Protein AF-A0AAW4VLE1-F1 (afdb_monomer_lite)

Foldseek 3Di:
DFDKWWKDWAPFLAKKFQAFLVRDGPDIDTGTQIDTPNHGWEFQDPVWADDTDIFGKDWVVVPDPPLLQLLLALLLVLLVVVCVPVVVADPSRSRQLSRLLSCLSSCVVVVVRRNPMHTPCVRPNPVVSVCSNVRSVVRSVVCVPQWDKIKMWTDDPITIIMDIHTHGPPPDDPPPDDDDDD

Radius of gyration: 16.95 Å; chains: 1; bounding box: 55×32×44 Å

Sequence (182 aa):
SGNQYWTESAERVGYIEQIMNDGSIKSTFHEGHMKVEGETAYCVDINTNFKNGYKTRSDAGTRMSSDQIADVALSLEYVKQYTATHTGLNNNQKYLLEQCVVWQRLSEQLGWQCDNVRASYNEISQAVQNEVYAGAKAFVKANKGRYECGGYIYTGEGQDIGQFWAKLNVGNAKVKKTSSNP

Structure (mmCIF, N/CA/C/O backbone):
data_AF-A0AAW4VLE1-F1
#
_entry.id   AF-A0AAW4VLE1-F1
#
loop_
_atom_site.group_PDB
_atom_site.id
_atom_site.type_symbol
_atom_site.label_atom_id
_atom_site.label_alt_id
_atom_site.label_comp_id
_atom_site.label_asym_id
_atom_site.label_entity_id
_atom_site.label_seq_id
_atom_site.pdbx_PDB_ins_code
_atom_site.Cartn_x
_atom_site.Cartn_y
_atom_site.Cartn_z
_atom_site.occupancy
_atom_site.B_iso_or_equiv
_atom_site.auth_seq_id
_atom_site.auth_comp_id
_atom_site.auth_asym_id
_atom_site.auth_atom_id
_atom_site.pdbx_PDB_model_num
ATOM 1 N N . SER A 1 1 ? 8.673 2.933 -26.431 1.00 52.97 1 SER A N 1
ATOM 2 C CA . SER A 1 1 ? 9.238 3.703 -25.305 1.00 52.97 1 SER A CA 1
ATOM 3 C C . SER A 1 1 ? 8.087 4.089 -24.397 1.00 52.97 1 SER A C 1
ATOM 5 O O . SER A 1 1 ? 7.150 4.713 -24.872 1.00 52.97 1 SER A O 1
ATOM 7 N N . GLY A 1 2 ? 8.076 3.626 -23.146 1.00 68.62 2 GLY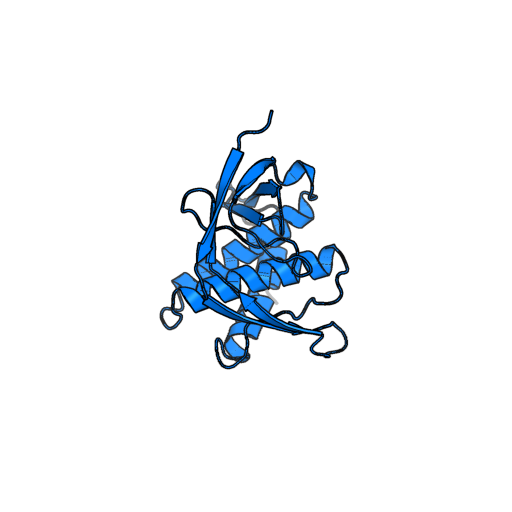 A N 1
ATOM 8 C CA . GLY A 1 2 ? 7.069 4.074 -22.180 1.00 68.62 2 GLY A CA 1
ATOM 9 C C . GLY A 1 2 ? 7.378 5.501 -21.728 1.00 68.62 2 GLY A C 1
ATOM 10 O O . GLY A 1 2 ? 8.545 5.893 -21.702 1.00 68.62 2 GLY A O 1
ATOM 11 N N . ASN A 1 3 ? 6.348 6.276 -21.397 1.00 88.06 3 ASN A N 1
ATOM 12 C CA . ASN A 1 3 ? 6.536 7.598 -20.806 1.00 88.06 3 ASN A CA 1
ATOM 13 C C . ASN A 1 3 ? 7.274 7.445 -19.464 1.00 88.06 3 ASN A C 1
ATOM 15 O O . ASN A 1 3 ? 6.917 6.580 -18.654 1.00 88.06 3 ASN A O 1
ATOM 19 N N . GLN A 1 4 ? 8.308 8.261 -19.256 1.00 94.50 4 GLN A N 1
ATOM 20 C CA . GLN A 1 4 ? 9.039 8.321 -17.993 1.00 94.50 4 GLN A CA 1
ATOM 21 C C . GLN A 1 4 ? 8.440 9.392 -17.085 1.00 94.50 4 GLN A C 1
ATOM 23 O O . GLN A 1 4 ? 8.033 10.446 -17.565 1.00 94.50 4 GLN A O 1
ATOM 28 N N . TYR A 1 5 ? 8.410 9.104 -15.787 1.00 97.25 5 TYR A N 1
ATOM 29 C CA . TYR A 1 5 ? 7.845 9.971 -14.755 1.00 97.25 5 TYR A CA 1
ATOM 30 C C . TYR A 1 5 ? 8.822 10.087 -13.596 1.00 97.25 5 TYR A C 1
ATOM 32 O O . TYR A 1 5 ? 9.454 9.090 -13.230 1.00 97.25 5 TYR A O 1
ATOM 40 N N . TRP A 1 6 ? 8.959 11.287 -13.040 1.00 97.19 6 TRP A N 1
ATOM 41 C CA . TRP A 1 6 ? 9.776 11.503 -11.856 1.00 97.19 6 TRP A CA 1
ATOM 42 C C . TRP A 1 6 ? 9.069 10.936 -10.629 1.00 97.19 6 TRP A C 1
ATOM 44 O O . TRP A 1 6 ? 7.873 11.156 -10.413 1.00 97.19 6 TRP A O 1
ATOM 54 N N . THR A 1 7 ? 9.826 10.192 -9.826 1.00 97.88 7 THR A N 1
ATOM 55 C CA . THR A 1 7 ? 9.342 9.584 -8.590 1.00 97.88 7 THR A CA 1
ATOM 56 C C . THR A 1 7 ? 10.238 9.973 -7.432 1.00 97.88 7 THR A C 1
ATOM 58 O O . THR A 1 7 ? 11.466 10.004 -7.562 1.00 97.88 7 THR A O 1
ATOM 61 N N . GLU A 1 8 ? 9.623 10.278 -6.298 1.00 96.94 8 GLU A N 1
ATOM 62 C CA . GLU A 1 8 ? 10.325 10.755 -5.113 1.00 96.94 8 GLU A CA 1
ATOM 63 C C . GLU A 1 8 ? 9.626 10.327 -3.829 1.00 96.94 8 GLU A C 1
ATOM 65 O O . GLU A 1 8 ? 8.454 9.955 -3.832 1.00 96.94 8 GLU A O 1
ATOM 70 N N . SER A 1 9 ? 10.362 10.408 -2.728 1.00 95.06 9 SER A N 1
ATOM 71 C CA . SER A 1 9 ? 9.858 10.166 -1.385 1.00 95.06 9 SER A CA 1
ATOM 72 C C . SER A 1 9 ? 10.170 11.354 -0.485 1.00 95.06 9 SER A C 1
ATOM 74 O O . SER A 1 9 ? 11.296 11.855 -0.496 1.00 95.06 9 SER A O 1
ATOM 76 N N . ALA A 1 10 ? 9.215 11.761 0.356 1.00 84.50 10 ALA A N 1
ATOM 77 C CA . ALA A 1 10 ? 9.533 12.596 1.518 1.00 84.50 10 ALA A CA 1
ATOM 78 C C . ALA A 1 10 ? 10.472 11.841 2.480 1.00 84.50 10 ALA A C 1
ATOM 80 O O . ALA A 1 10 ? 10.417 10.612 2.543 1.00 84.50 10 ALA A O 1
ATOM 81 N N . GLU A 1 11 ? 11.304 12.560 3.245 1.00 78.12 11 GLU A N 1
ATOM 82 C CA . GLU A 1 11 ? 12.366 11.939 4.056 1.00 78.12 11 GLU A CA 1
ATOM 83 C C . GLU A 1 11 ? 11.843 10.944 5.103 1.00 78.12 11 GLU A C 1
ATOM 85 O O . GLU A 1 11 ? 12.481 9.915 5.320 1.00 78.12 11 GLU A O 1
ATOM 90 N N . ARG A 1 12 ? 10.693 11.212 5.748 1.00 90.75 12 ARG A N 1
ATOM 91 C CA . ARG A 1 12 ? 10.097 10.293 6.732 1.00 90.75 12 ARG A CA 1
ATOM 92 C C . ARG A 1 12 ? 8.648 10.637 7.081 1.00 90.75 12 ARG A C 1
ATOM 94 O O . ARG A 1 12 ? 8.375 11.741 7.547 1.00 90.75 12 ARG A O 1
ATOM 101 N N . VAL A 1 13 ? 7.746 9.662 6.959 1.00 94.75 13 VAL A N 1
ATOM 102 C CA . VAL A 1 13 ? 6.359 9.757 7.461 1.00 94.75 13 VAL A CA 1
ATOM 103 C C . VAL A 1 13 ? 6.116 8.941 8.729 1.00 94.75 13 VAL A C 1
ATOM 105 O O . VAL A 1 13 ? 5.281 9.341 9.532 1.00 94.75 13 VAL A O 1
ATOM 108 N N . GLY A 1 14 ? 6.867 7.861 8.961 1.00 96.75 14 GLY A N 1
ATOM 109 C CA . GLY A 1 14 ? 6.809 7.102 10.215 1.00 96.75 14 GLY A CA 1
ATOM 110 C C . GLY A 1 14 ? 7.547 5.768 10.154 1.00 96.75 14 GLY A C 1
ATOM 111 O O . GLY A 1 14 ? 8.268 5.487 9.192 1.00 96.75 14 GLY A O 1
ATOM 112 N N . TYR A 1 15 ? 7.398 4.965 11.206 1.00 97.44 15 TYR A N 1
ATOM 113 C CA . TYR A 1 15 ? 7.954 3.612 11.288 1.00 97.44 15 TYR A CA 1
ATOM 114 C C . TYR A 1 15 ? 6.969 2.529 10.850 1.00 97.44 15 TYR A C 1
ATOM 116 O O . TYR A 1 15 ? 5.808 2.525 11.262 1.00 97.44 15 TYR A O 1
ATOM 124 N N . ILE A 1 16 ? 7.487 1.555 10.108 1.00 98.00 16 ILE A N 1
ATOM 125 C CA . ILE A 1 16 ? 6.808 0.326 9.705 1.00 98.00 16 ILE A CA 1
ATOM 126 C C . ILE A 1 16 ? 7.456 -0.862 10.409 1.00 98.00 16 ILE A C 1
ATOM 128 O O . ILE A 1 16 ? 8.678 -0.937 10.537 1.00 98.00 16 ILE A O 1
ATOM 132 N N . GLU A 1 17 ? 6.631 -1.811 10.833 1.00 98.12 17 GLU A N 1
ATOM 133 C CA . GLU A 1 17 ? 7.046 -3.117 11.328 1.00 98.12 17 GLU A CA 1
ATOM 134 C C . GLU A 1 17 ? 6.588 -4.182 10.324 1.00 98.12 17 GLU A C 1
ATOM 136 O O . GLU A 1 17 ? 5.388 -4.385 10.109 1.00 98.12 17 GLU A O 1
ATOM 141 N N . GLN A 1 18 ? 7.546 -4.869 9.698 1.00 97.38 18 GLN A N 1
ATOM 142 C CA . GLN A 1 18 ? 7.274 -6.011 8.829 1.00 97.38 18 GLN A CA 1
ATOM 143 C C . GLN A 1 18 ? 7.044 -7.246 9.700 1.00 97.38 18 GLN A C 1
ATOM 145 O O . GLN A 1 18 ? 7.986 -7.948 10.077 1.00 97.38 18 GLN A O 1
ATOM 150 N N . ILE A 1 19 ? 5.779 -7.481 10.040 1.00 96.62 19 ILE A N 1
ATOM 151 C CA . ILE A 1 19 ? 5.354 -8.625 10.844 1.00 96.62 19 ILE A CA 1
ATOM 152 C C . ILE A 1 19 ? 5.095 -9.815 9.927 1.00 96.62 19 ILE A C 1
ATOM 154 O O . ILE A 1 19 ? 4.268 -9.731 9.018 1.00 96.62 19 ILE A O 1
ATOM 158 N N . MET A 1 20 ? 5.786 -10.918 10.187 1.00 96.19 20 MET A N 1
ATOM 159 C CA . MET A 1 20 ? 5.578 -12.180 9.494 1.00 96.19 20 MET A CA 1
ATOM 160 C C . MET A 1 20 ? 4.303 -12.872 9.991 1.00 96.19 20 MET A C 1
ATOM 162 O O . MET A 1 20 ? 3.809 -12.609 11.088 1.00 96.19 20 MET A O 1
ATOM 166 N N . ASN A 1 21 ? 3.762 -13.792 9.198 1.00 95.62 21 ASN A N 1
ATOM 167 C CA . ASN A 1 21 ? 2.530 -14.514 9.520 1.00 95.62 21 ASN A CA 1
ATOM 168 C C . ASN A 1 21 ? 2.652 -15.410 10.765 1.00 95.62 21 ASN A C 1
ATOM 170 O O . ASN A 1 21 ? 1.641 -15.711 11.394 1.00 95.62 21 ASN A O 1
ATOM 174 N N . ASP A 1 22 ? 3.871 -15.792 11.154 1.00 95.31 22 ASP A N 1
ATOM 175 C CA . ASP A 1 22 ? 4.156 -16.495 12.413 1.00 95.31 22 ASP A CA 1
ATOM 176 C C . ASP A 1 22 ? 4.202 -15.566 13.647 1.00 95.31 22 ASP A C 1
ATOM 178 O O . ASP A 1 22 ? 4.405 -16.029 14.769 1.00 95.31 22 ASP A O 1
ATOM 182 N N . GLY A 1 23 ? 4.000 -14.259 13.454 1.00 93.38 23 GLY A N 1
ATOM 183 C CA . GLY A 1 23 ? 4.015 -13.235 14.497 1.00 93.38 23 GLY A CA 1
ATOM 184 C C . GLY A 1 23 ? 5.393 -12.638 14.788 1.00 93.38 23 GLY A C 1
ATOM 185 O O . GLY A 1 23 ? 5.484 -11.707 15.592 1.00 93.38 23 GLY A O 1
ATOM 186 N N . SER A 1 24 ? 6.460 -13.122 14.148 1.00 95.50 24 SER A N 1
ATOM 187 C CA . SER A 1 24 ? 7.800 -12.555 14.302 1.00 95.50 24 SER A CA 1
ATOM 188 C C . SER A 1 24 ? 7.937 -11.205 13.590 1.00 95.50 24 SER A C 1
ATOM 190 O O . SER A 1 24 ? 7.317 -10.944 12.558 1.00 95.50 24 SER A O 1
ATOM 192 N N . ILE A 1 25 ? 8.772 -10.320 14.138 1.00 95.00 25 ILE A N 1
ATOM 193 C CA . ILE A 1 25 ? 9.152 -9.072 13.470 1.00 95.00 25 ILE A CA 1
ATOM 194 C C . ILE A 1 25 ? 10.373 -9.371 12.603 1.00 95.00 25 ILE A C 1
ATOM 196 O O . ILE A 1 25 ? 11.457 -9.608 13.133 1.00 95.00 25 ILE A O 1
ATOM 200 N N . LYS A 1 26 ? 10.216 -9.346 11.276 1.00 95.75 26 LYS A N 1
ATOM 201 C CA . LYS A 1 26 ? 11.341 -9.516 10.342 1.00 95.75 26 LYS A CA 1
ATOM 202 C C . LYS A 1 26 ? 12.221 -8.274 10.300 1.00 95.75 26 LYS A C 1
ATOM 204 O O . LYS A 1 26 ? 13.443 -8.383 10.251 1.00 95.75 26 LYS A O 1
ATOM 209 N N . SER A 1 27 ? 11.604 -7.095 10.286 1.00 96.00 27 SER A N 1
ATOM 210 C CA . SER A 1 27 ? 12.315 -5.820 10.252 1.00 96.00 27 SER A CA 1
ATOM 211 C C . SER A 1 27 ? 11.455 -4.667 10.769 1.00 96.00 27 SER A C 1
ATOM 213 O O . SER A 1 27 ? 10.223 -4.734 10.779 1.00 96.00 27 SER A O 1
ATOM 215 N N . THR A 1 28 ? 12.129 -3.592 11.174 1.00 96.38 28 THR A N 1
ATOM 216 C CA . THR A 1 28 ? 11.526 -2.284 11.430 1.00 96.38 28 THR A CA 1
ATOM 217 C C . THR A 1 28 ? 12.274 -1.259 10.596 1.00 96.38 28 THR A C 1
ATOM 219 O O . THR A 1 28 ? 13.503 -1.203 10.650 1.00 96.38 28 THR A O 1
ATOM 222 N N . PHE A 1 29 ? 11.553 -0.463 9.816 1.00 95.38 29 PHE A N 1
ATOM 223 C CA . PHE A 1 29 ? 12.154 0.503 8.903 1.00 95.38 29 PHE A CA 1
ATOM 224 C C . PHE A 1 29 ? 11.328 1.783 8.812 1.00 95.38 29 PHE A C 1
ATOM 226 O O . PHE A 1 29 ? 10.213 1.876 9.326 1.00 95.38 29 PHE A O 1
ATOM 233 N N . HIS A 1 30 ? 11.919 2.796 8.189 1.00 93.88 30 HIS A N 1
ATOM 234 C CA . HIS A 1 30 ? 11.264 4.064 7.919 1.00 93.88 30 HIS A CA 1
ATOM 235 C C . HIS A 1 30 ? 10.577 4.034 6.570 1.00 93.88 30 HIS A C 1
ATOM 237 O O . HIS A 1 30 ? 11.205 3.675 5.577 1.00 93.88 30 HIS A O 1
ATOM 243 N N . GLU A 1 31 ? 9.334 4.494 6.542 1.00 95.44 31 GLU A N 1
ATOM 244 C CA . GLU A 1 31 ? 8.644 4.786 5.296 1.00 95.44 31 GLU A CA 1
ATOM 245 C C . GLU A 1 31 ? 8.660 6.295 5.042 1.00 95.44 31 GLU A C 1
ATOM 247 O O . GLU A 1 31 ? 8.564 7.106 5.975 1.00 95.44 31 GLU A O 1
ATOM 252 N N . GLY A 1 32 ? 8.787 6.669 3.773 1.00 96.44 32 GLY A N 1
ATOM 253 C CA . GLY A 1 32 ? 8.591 8.032 3.294 1.00 96.44 32 GLY A CA 1
ATOM 254 C C . GLY A 1 32 ? 7.308 8.158 2.466 1.00 96.44 32 GLY A C 1
ATOM 255 O O . GLY A 1 32 ? 6.665 7.164 2.145 1.00 96.44 32 GLY A O 1
ATOM 256 N N . HIS A 1 33 ? 6.886 9.384 2.149 1.00 97.50 33 HIS A N 1
ATOM 257 C CA . HIS A 1 33 ? 5.677 9.597 1.339 1.00 97.50 33 HIS A CA 1
ATOM 258 C C . HIS A 1 33 ? 6.027 9.502 -0.141 1.00 97.50 33 HIS A C 1
ATOM 260 O O . HIS A 1 33 ? 6.577 10.461 -0.687 1.00 97.50 33 HIS A O 1
ATOM 266 N N . MET A 1 34 ? 5.692 8.381 -0.781 1.00 98.00 34 MET A N 1
ATOM 267 C CA . MET A 1 34 ? 5.963 8.171 -2.202 1.00 98.00 34 MET A CA 1
ATOM 268 C C . MET A 1 34 ? 5.072 9.048 -3.077 1.00 98.00 34 MET A C 1
ATOM 270 O O . MET A 1 34 ? 3.856 9.146 -2.877 1.00 98.00 34 MET A O 1
ATOM 274 N N . LYS A 1 35 ? 5.683 9.662 -4.088 1.00 97.69 35 LYS A N 1
ATOM 275 C CA . LYS A 1 35 ? 5.002 10.498 -5.069 1.00 97.69 35 LYS A CA 1
ATOM 276 C C . LYS A 1 35 ? 5.450 10.196 -6.486 1.00 97.69 35 LYS A C 1
ATOM 278 O O . LYS A 1 35 ? 6.610 9.875 -6.740 1.00 97.69 35 LYS A O 1
ATOM 283 N N . VAL A 1 36 ? 4.514 10.371 -7.408 1.00 97.81 36 VAL A N 1
ATOM 284 C CA . VAL A 1 36 ? 4.750 10.426 -8.850 1.00 97.81 36 VAL A CA 1
ATOM 285 C C . VAL A 1 36 ? 4.162 11.735 -9.347 1.00 97.81 36 VAL A C 1
ATOM 287 O O . VAL A 1 36 ? 2.964 11.952 -9.185 1.00 97.81 36 VAL A O 1
ATOM 290 N N . GLU A 1 37 ? 4.983 12.603 -9.941 1.00 94.06 37 GLU A N 1
ATOM 291 C CA . GLU A 1 37 ? 4.534 13.924 -10.427 1.00 94.06 37 GLU A CA 1
ATOM 292 C C . GLU A 1 37 ? 3.734 14.723 -9.371 1.00 94.06 37 GLU A C 1
ATOM 294 O O . GLU A 1 37 ? 2.737 15.373 -9.673 1.00 94.06 37 GLU A O 1
ATOM 299 N N . GLY A 1 38 ? 4.141 14.635 -8.099 1.00 93.75 38 GLY A N 1
ATOM 300 C CA . GLY A 1 38 ? 3.487 15.316 -6.974 1.00 93.75 38 GLY A CA 1
ATOM 301 C C . GLY A 1 38 ? 2.264 14.601 -6.382 1.00 93.75 38 GLY A C 1
ATOM 302 O O . GLY A 1 38 ? 1.875 14.920 -5.257 1.00 93.75 38 GLY A O 1
ATOM 303 N N . GLU A 1 39 ? 1.710 13.603 -7.069 1.00 96.69 39 GLU A N 1
ATOM 304 C CA . GLU A 1 39 ? 0.562 12.816 -6.613 1.00 96.69 39 GLU A CA 1
ATOM 305 C C . GLU A 1 39 ? 0.997 11.612 -5.777 1.00 96.69 39 GLU A C 1
ATOM 307 O O . GLU A 1 39 ? 2.033 11.003 -6.040 1.00 96.69 39 GLU A O 1
ATOM 312 N N . THR A 1 40 ? 0.185 11.232 -4.785 1.00 97.94 40 THR A N 1
ATOM 313 C CA . THR A 1 40 ? 0.492 10.083 -3.913 1.00 97.94 40 THR A CA 1
ATOM 314 C C . THR A 1 40 ? 0.614 8.801 -4.733 1.00 97.94 40 THR A C 1
ATOM 316 O O . THR A 1 40 ? -0.202 8.526 -5.614 1.00 97.94 40 THR A O 1
ATOM 319 N N . ALA A 1 41 ? 1.629 8.008 -4.416 1.00 98.50 41 ALA A N 1
ATOM 320 C CA . ALA A 1 41 ? 1.822 6.652 -4.898 1.00 98.50 41 ALA A CA 1
ATOM 321 C C . ALA A 1 41 ? 2.156 5.743 -3.711 1.00 98.50 41 ALA A C 1
ATOM 323 O O . ALA A 1 41 ? 2.362 6.224 -2.600 1.00 98.50 41 ALA A O 1
ATOM 324 N N . TYR A 1 42 ? 2.200 4.437 -3.950 1.00 98.62 42 TYR A N 1
ATOM 325 C CA . TYR A 1 42 ? 2.450 3.446 -2.911 1.00 98.62 42 TYR A CA 1
ATOM 326 C C . TYR A 1 42 ? 3.515 2.459 -3.356 1.00 98.62 42 TYR A C 1
ATOM 328 O O . TYR A 1 42 ? 3.493 1.980 -4.486 1.00 98.62 42 TYR A O 1
ATOM 336 N N . CYS A 1 43 ? 4.416 2.121 -2.452 1.00 97.69 43 CYS A N 1
ATOM 337 C CA . CYS A 1 43 ? 5.336 1.002 -2.553 1.00 97.69 43 CYS A CA 1
ATOM 338 C C . CYS A 1 43 ? 4.570 -0.306 -2.827 1.00 97.69 43 CYS A C 1
ATOM 340 O O . CYS A 1 43 ? 3.634 -0.637 -2.095 1.00 97.69 43 CYS A O 1
ATOM 342 N N . VAL A 1 44 ? 4.951 -1.046 -3.879 1.00 97.12 44 VAL A N 1
ATOM 343 C CA . VAL A 1 44 ? 4.298 -2.316 -4.271 1.00 97.12 44 VAL A CA 1
ATOM 344 C C . VAL A 1 44 ? 5.184 -3.550 -4.078 1.00 97.12 44 VAL A C 1
ATOM 346 O O . VAL A 1 44 ? 4.826 -4.623 -4.551 1.00 97.12 44 VAL A O 1
ATOM 349 N N . ASP A 1 45 ? 6.321 -3.425 -3.387 1.00 93.69 45 ASP A N 1
ATOM 350 C CA . ASP A 1 45 ? 7.156 -4.551 -2.952 1.00 93.69 45 ASP A CA 1
ATOM 351 C C . ASP A 1 45 ? 7.951 -4.204 -1.686 1.00 93.69 45 ASP A C 1
ATOM 353 O O . ASP A 1 45 ? 9.057 -3.663 -1.737 1.00 93.69 45 ASP A O 1
ATOM 357 N N . ILE A 1 46 ? 7.413 -4.601 -0.535 1.00 93.75 46 ILE A N 1
ATOM 358 C CA . ILE A 1 46 ? 8.011 -4.350 0.782 1.00 93.75 46 ILE A CA 1
ATOM 359 C C . ILE A 1 46 ? 9.451 -4.878 0.937 1.00 93.75 46 ILE A C 1
ATOM 361 O O . ILE A 1 46 ? 10.160 -4.468 1.852 1.00 93.75 46 ILE A O 1
ATOM 365 N N . ASN A 1 47 ? 9.901 -5.803 0.083 1.00 89.94 47 ASN A N 1
ATOM 366 C CA . ASN A 1 47 ? 11.234 -6.399 0.187 1.00 89.94 47 ASN A CA 1
ATOM 367 C C . ASN A 1 47 ? 12.318 -5.608 -0.560 1.00 89.94 47 ASN A C 1
ATOM 369 O O . ASN A 1 47 ? 13.488 -5.992 -0.505 1.00 89.94 47 ASN A O 1
ATOM 373 N N . THR A 1 48 ? 11.953 -4.517 -1.235 1.00 93.12 48 THR A N 1
ATOM 374 C CA . THR A 1 48 ? 12.873 -3.716 -2.043 1.00 93.12 48 THR A CA 1
ATOM 375 C C . THR A 1 48 ? 12.954 -2.282 -1.517 1.00 93.12 48 THR A C 1
ATOM 377 O O . THR A 1 48 ? 11.952 -1.660 -1.184 1.00 93.12 48 THR A O 1
ATOM 380 N N . ASN A 1 49 ? 14.156 -1.702 -1.478 1.00 93.06 49 ASN A N 1
ATOM 381 C CA . ASN A 1 49 ? 14.332 -0.305 -1.071 1.00 93.06 49 ASN A CA 1
ATOM 382 C C . ASN A 1 49 ? 13.992 0.664 -2.210 1.00 93.06 49 ASN A C 1
ATOM 384 O O . ASN A 1 49 ? 14.401 0.462 -3.357 1.00 93.06 49 ASN A O 1
ATOM 388 N N . PHE A 1 50 ? 13.283 1.745 -1.889 1.00 95.31 50 PHE A N 1
ATOM 389 C CA . PHE A 1 50 ? 12.971 2.801 -2.848 1.00 95.31 50 PHE A CA 1
ATOM 390 C C . PHE A 1 50 ? 14.201 3.648 -3.202 1.00 95.31 50 PHE A C 1
ATOM 392 O O . PHE A 1 50 ? 15.110 3.834 -2.391 1.00 95.31 50 PHE A O 1
ATOM 399 N N . LYS A 1 51 ? 14.212 4.173 -4.430 1.00 95.81 51 LYS A N 1
ATOM 400 C CA . LYS A 1 51 ? 15.169 5.175 -4.903 1.00 95.81 51 LYS A CA 1
ATOM 401 C C . LYS A 1 51 ? 14.431 6.227 -5.723 1.00 95.81 51 LYS A C 1
ATOM 403 O O . LYS A 1 51 ? 13.691 5.870 -6.642 1.00 95.81 51 LYS A O 1
ATOM 408 N N . ASN A 1 52 ? 14.678 7.499 -5.409 1.00 96.69 52 ASN A N 1
ATOM 409 C CA . ASN A 1 52 ? 14.205 8.619 -6.219 1.00 96.69 52 ASN A CA 1
ATOM 410 C C . ASN A 1 52 ? 14.782 8.509 -7.635 1.00 96.69 52 ASN A C 1
ATOM 412 O O . ASN A 1 52 ? 15.944 8.134 -7.810 1.00 96.69 52 ASN A O 1
ATOM 416 N N . GLY A 1 53 ? 13.993 8.877 -8.638 1.00 97.06 53 GLY A N 1
ATOM 417 C CA . GLY A 1 53 ? 14.432 8.822 -10.026 1.00 97.06 53 GLY A CA 1
ATOM 418 C C . GLY A 1 53 ? 13.291 8.662 -11.017 1.00 97.06 53 GLY A C 1
ATOM 419 O O . GLY A 1 53 ? 12.118 8.560 -10.651 1.00 97.06 53 GLY A O 1
ATOM 420 N N . TYR A 1 54 ? 13.656 8.613 -12.296 1.00 97.31 54 TYR A N 1
ATOM 421 C CA . TYR A 1 54 ? 12.708 8.366 -13.375 1.00 97.31 54 TYR A CA 1
ATOM 422 C C . TYR A 1 54 ? 12.312 6.891 -13.450 1.00 97.31 54 TYR A C 1
ATOM 424 O O . TYR A 1 54 ? 13.166 6.003 -13.500 1.00 97.31 54 TYR A O 1
ATOM 432 N N . LYS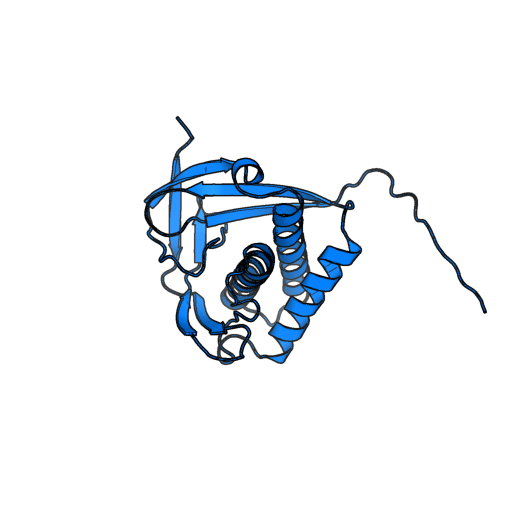 A 1 55 ? 11.004 6.638 -13.522 1.00 97.75 55 LYS A N 1
ATOM 433 C CA . LYS A 1 55 ? 10.423 5.303 -13.700 1.00 97.75 55 LYS A CA 1
ATOM 434 C C . LYS A 1 55 ? 9.513 5.270 -14.922 1.00 97.75 55 LYS A C 1
ATOM 436 O O . LYS A 1 55 ? 8.887 6.264 -15.287 1.00 97.75 55 LYS A O 1
AT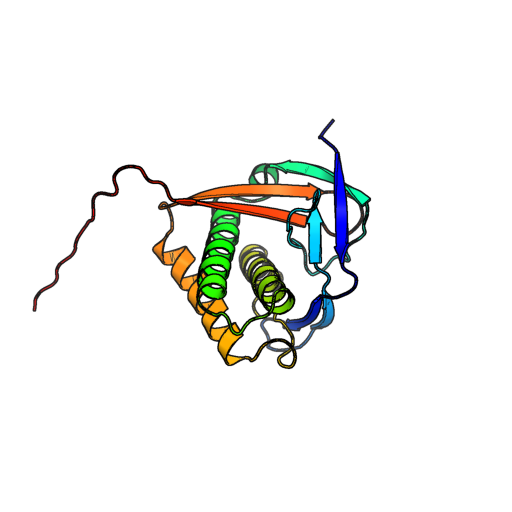OM 441 N N . THR A 1 56 ? 9.445 4.113 -15.568 1.00 97.44 56 THR A N 1
ATOM 442 C CA . THR A 1 56 ? 8.583 3.876 -16.729 1.00 97.44 56 THR A CA 1
ATOM 443 C C . THR A 1 56 ? 7.194 3.481 -16.254 1.00 97.44 56 THR A C 1
ATOM 445 O O . THR A 1 56 ? 7.059 2.537 -15.477 1.00 97.44 56 THR A O 1
ATOM 448 N N . ARG A 1 57 ? 6.159 4.176 -16.735 1.00 97.19 57 ARG A N 1
ATOM 449 C CA . ARG A 1 57 ? 4.765 3.850 -16.403 1.00 97.19 57 ARG A CA 1
ATOM 450 C C . ARG A 1 57 ? 4.218 2.735 -17.289 1.00 97.19 57 ARG A C 1
ATOM 452 O O . ARG A 1 57 ? 4.420 2.740 -18.502 1.00 97.19 57 ARG A O 1
ATOM 459 N N . SER A 1 58 ? 3.438 1.852 -16.683 1.00 96.75 58 SER A N 1
ATOM 460 C CA . SER A 1 58 ? 2.620 0.832 -17.341 1.00 96.75 58 SER A CA 1
ATOM 461 C C . SER A 1 58 ? 1.242 0.757 -16.685 1.00 96.75 58 SER A C 1
ATOM 463 O O . SER A 1 58 ? 1.094 1.123 -15.517 1.00 96.75 58 SER A O 1
ATOM 465 N N . ASP A 1 59 ? 0.230 0.289 -17.415 1.00 97.69 59 ASP A N 1
ATOM 466 C CA . ASP A 1 59 ? -1.056 -0.055 -16.802 1.00 97.69 59 ASP A CA 1
ATOM 467 C C . ASP A 1 59 ? -0.853 -1.202 -15.811 1.00 97.69 59 ASP A C 1
ATOM 469 O O . ASP A 1 59 ? -0.178 -2.187 -16.127 1.00 97.69 59 ASP A O 1
ATOM 473 N N . ALA A 1 60 ? -1.465 -1.120 -14.627 1.00 97.44 60 ALA A N 1
ATOM 474 C CA . ALA A 1 60 ? -1.314 -2.153 -13.601 1.00 97.44 60 ALA A CA 1
ATOM 475 C C . ALA A 1 60 ? -1.750 -3.539 -14.097 1.00 97.44 60 ALA A C 1
ATOM 477 O O . ALA A 1 60 ? -1.147 -4.541 -13.717 1.00 97.44 60 ALA A O 1
ATOM 478 N N . GLY A 1 61 ? -2.716 -3.598 -15.023 1.00 97.19 61 GLY A N 1
ATOM 479 C CA . GLY A 1 61 ? -3.175 -4.837 -15.663 1.00 97.19 61 GLY A CA 1
ATOM 480 C C . GLY A 1 61 ? -2.099 -5.589 -16.453 1.00 97.19 61 GLY A C 1
ATOM 481 O O . GLY A 1 61 ? -2.285 -6.756 -16.779 1.00 97.19 61 GLY A O 1
ATOM 482 N N . THR A 1 62 ? -0.959 -4.957 -16.745 1.00 95.31 62 THR A N 1
ATOM 483 C CA . THR A 1 62 ? 0.184 -5.625 -17.388 1.00 95.31 62 THR A CA 1
ATOM 484 C C . THR A 1 62 ? 1.017 -6.468 -16.417 1.00 95.31 62 THR A C 1
ATOM 486 O O . THR A 1 62 ? 1.814 -7.291 -16.864 1.00 95.31 62 THR A O 1
ATOM 489 N N . ARG A 1 63 ? 0.852 -6.278 -15.097 1.00 93.06 63 ARG A N 1
ATOM 490 C CA . ARG A 1 63 ? 1.646 -6.954 -14.048 1.00 93.06 63 ARG A CA 1
ATOM 491 C C . ARG A 1 63 ? 0.805 -7.581 -12.937 1.00 93.06 63 ARG A C 1
ATOM 493 O O . ARG A 1 63 ? 1.295 -8.457 -12.233 1.00 93.06 63 ARG A O 1
ATOM 500 N N . MET A 1 64 ? -0.436 -7.137 -12.775 1.00 95.81 64 MET A N 1
ATOM 501 C CA . MET A 1 64 ? -1.367 -7.590 -11.746 1.00 95.81 64 MET A CA 1
ATOM 502 C C . MET A 1 64 ? -2.668 -8.065 -12.393 1.00 95.81 64 MET A C 1
ATOM 504 O O . MET A 1 64 ? -3.139 -7.489 -13.373 1.00 95.81 64 MET A O 1
ATOM 508 N N . SER A 1 65 ? -3.277 -9.102 -11.821 1.00 96.69 65 SER A N 1
ATOM 509 C CA . SER A 1 65 ? -4.622 -9.538 -12.207 1.00 96.69 65 SER A CA 1
ATOM 510 C C . SER A 1 65 ? -5.680 -8.492 -11.840 1.00 96.69 65 SER A C 1
ATOM 512 O O . SER A 1 65 ? -5.488 -7.670 -10.941 1.00 96.69 65 SER A O 1
ATOM 514 N N . SER A 1 66 ? -6.841 -8.551 -12.495 1.00 96.25 66 SER A N 1
ATOM 515 C CA . SER A 1 66 ? -7.975 -7.677 -12.171 1.00 96.25 66 SER A CA 1
ATOM 516 C C . SER A 1 66 ? -8.452 -7.838 -10.726 1.00 96.25 66 SER A C 1
ATOM 518 O O . SER A 1 66 ? -8.805 -6.843 -10.098 1.00 96.25 66 SER A O 1
ATOM 520 N N . ASP A 1 67 ? -8.416 -9.058 -10.180 1.00 95.69 67 ASP A N 1
ATOM 521 C CA . ASP A 1 67 ? -8.750 -9.311 -8.775 1.00 95.69 67 ASP A CA 1
ATOM 522 C C . ASP A 1 67 ? -7.718 -8.668 -7.830 1.00 95.69 67 ASP A C 1
ATOM 524 O O . ASP A 1 67 ? -8.120 -8.019 -6.869 1.00 95.69 67 ASP A O 1
ATOM 528 N N . GLN A 1 68 ? -6.413 -8.749 -8.124 1.00 97.31 68 GLN A N 1
ATOM 529 C CA . GLN A 1 68 ? -5.373 -8.076 -7.326 1.00 97.31 68 GLN A CA 1
ATOM 530 C C . GLN A 1 68 ? -5.505 -6.547 -7.366 1.00 97.31 68 GLN A C 1
ATOM 532 O O . GLN A 1 68 ? -5.382 -5.886 -6.337 1.00 97.31 68 GLN A O 1
ATOM 537 N N . ILE A 1 69 ? -5.776 -5.977 -8.544 1.00 98.12 69 ILE A N 1
ATOM 538 C CA . ILE A 1 69 ? -5.984 -4.530 -8.700 1.00 98.12 69 ILE A CA 1
ATOM 539 C C . ILE A 1 69 ? -7.222 -4.089 -7.921 1.00 98.12 69 ILE A C 1
ATOM 541 O O . ILE A 1 69 ? -7.160 -3.100 -7.196 1.00 98.12 69 ILE A O 1
ATOM 545 N N . ALA A 1 70 ? -8.335 -4.817 -8.043 1.00 97.75 70 ALA A N 1
ATOM 546 C CA . ALA A 1 70 ? -9.564 -4.500 -7.324 1.00 97.75 70 ALA A CA 1
ATOM 547 C C . ALA A 1 70 ? -9.384 -4.605 -5.805 1.00 97.75 70 ALA A C 1
ATOM 549 O O . ALA A 1 70 ? -9.878 -3.747 -5.079 1.00 97.75 70 ALA A O 1
ATOM 550 N N . ASP A 1 71 ? -8.657 -5.616 -5.330 1.00 98.19 71 ASP A N 1
ATOM 551 C CA . ASP A 1 71 ? -8.378 -5.824 -3.911 1.00 98.19 71 ASP A CA 1
ATOM 552 C C . ASP A 1 71 ? -7.605 -4.641 -3.300 1.00 98.19 71 ASP A C 1
ATOM 554 O O . ASP A 1 71 ? -8.020 -4.062 -2.291 1.00 98.19 71 ASP A O 1
ATOM 558 N N . VAL A 1 72 ? -6.532 -4.204 -3.967 1.00 98.56 72 VAL A N 1
ATOM 559 C CA . VAL A 1 72 ? -5.738 -3.038 -3.547 1.00 98.56 72 VAL A CA 1
ATOM 560 C C . VAL A 1 72 ? -6.540 -1.740 -3.667 1.00 98.56 72 VAL A C 1
ATOM 562 O O . VAL A 1 72 ? -6.616 -0.970 -2.710 1.00 98.56 72 VAL A O 1
ATOM 565 N N . ALA A 1 73 ? -7.166 -1.493 -4.819 1.00 98.56 73 ALA A N 1
ATOM 566 C CA . ALA A 1 73 ? -7.867 -0.242 -5.092 1.00 98.56 73 ALA A CA 1
ATOM 567 C C . ALA A 1 73 ? -9.067 -0.020 -4.159 1.00 98.56 73 ALA A C 1
ATOM 569 O O . ALA A 1 73 ? -9.239 1.078 -3.633 1.00 98.56 73 ALA A O 1
ATOM 570 N N . LEU A 1 74 ? -9.878 -1.055 -3.914 1.00 98.62 74 LEU A N 1
ATOM 571 C CA . LEU A 1 74 ? -11.013 -0.972 -2.990 1.00 98.62 74 LEU A CA 1
ATOM 572 C C . LEU A 1 74 ? -10.562 -0.844 -1.533 1.00 98.62 74 LEU A C 1
ATOM 574 O O . LEU A 1 74 ? -11.213 -0.142 -0.761 1.00 98.62 74 LEU A O 1
ATOM 578 N N . SER A 1 75 ? -9.456 -1.489 -1.155 1.00 98.75 75 SER A N 1
ATOM 579 C CA . SER A 1 75 ? -8.880 -1.319 0.181 1.00 98.75 75 SER A CA 1
ATOM 580 C C . SER A 1 75 ? -8.432 0.124 0.407 1.00 98.75 75 SER A C 1
ATOM 582 O O . SER A 1 75 ? -8.789 0.723 1.418 1.00 98.75 75 SER A O 1
ATOM 584 N N . LEU A 1 76 ? -7.719 0.714 -0.556 1.00 98.81 76 LEU A N 1
ATOM 585 C CA . LEU A 1 76 ? -7.325 2.124 -0.514 1.00 98.81 76 LEU A CA 1
ATOM 586 C C . LEU A 1 76 ? -8.534 3.065 -0.478 1.00 98.81 76 LEU A C 1
ATOM 588 O O . LEU A 1 76 ? -8.542 4.017 0.297 1.00 98.81 76 LEU A O 1
ATOM 592 N N . GLU A 1 77 ? -9.564 2.792 -1.281 1.00 98.50 77 GLU A N 1
ATOM 593 C CA . GLU A 1 77 ? -10.810 3.564 -1.277 1.00 98.50 77 GLU A CA 1
ATOM 594 C C . GLU A 1 77 ? -11.477 3.553 0.105 1.00 98.50 77 GLU A C 1
ATOM 596 O O . GLU A 1 77 ? -11.868 4.604 0.613 1.00 98.50 77 GLU A O 1
ATOM 601 N N . TYR A 1 78 ? -11.535 2.392 0.763 1.00 98.69 78 TYR A N 1
ATOM 602 C CA . TYR A 1 78 ? -12.035 2.306 2.133 1.00 98.69 78 TYR A CA 1
ATOM 603 C C . TYR A 1 78 ? -11.193 3.133 3.112 1.00 98.69 78 TYR A C 1
ATOM 605 O O . TYR A 1 78 ? -11.752 3.898 3.896 1.00 98.69 78 TYR A O 1
ATOM 613 N N . VAL A 1 79 ? -9.859 3.019 3.069 1.00 98.75 79 VAL A N 1
ATOM 614 C CA . VAL A 1 79 ? -8.975 3.784 3.970 1.00 98.75 79 VAL A CA 1
ATOM 615 C C . VAL A 1 79 ? -9.160 5.293 3.768 1.00 98.75 79 VAL A C 1
ATOM 617 O O . VAL A 1 79 ? -9.242 6.042 4.744 1.00 98.75 79 VAL A O 1
ATOM 620 N N . LYS A 1 80 ? -9.314 5.753 2.523 1.00 98.12 80 LYS A N 1
ATOM 621 C CA . LYS A 1 80 ? -9.605 7.161 2.208 1.00 98.12 80 LYS A CA 1
ATOM 622 C C . LYS A 1 80 ? -10.951 7.608 2.781 1.00 98.12 80 LYS A C 1
ATOM 624 O O . LYS A 1 80 ? -11.021 8.658 3.418 1.00 98.12 80 LYS A O 1
ATOM 629 N N . GLN A 1 81 ? -12.005 6.801 2.638 1.00 97.81 81 GLN A N 1
ATOM 630 C CA . GLN A 1 81 ? -13.313 7.090 3.242 1.00 97.81 81 GLN A CA 1
ATOM 631 C C . GLN A 1 81 ? -13.251 7.125 4.775 1.00 97.81 81 GLN A C 1
ATOM 633 O O . GLN A 1 81 ? -13.802 8.032 5.397 1.00 97.81 81 GLN A O 1
ATOM 638 N N . TYR A 1 82 ? -12.544 6.173 5.388 1.00 98.25 82 TYR A N 1
ATOM 639 C CA . TYR A 1 82 ? -12.350 6.112 6.834 1.00 98.25 82 TYR A CA 1
ATOM 640 C C . TYR A 1 82 ? -11.613 7.356 7.350 1.00 98.25 82 TYR A C 1
ATOM 642 O O . TYR A 1 82 ? -12.068 8.034 8.268 1.00 98.25 82 TYR A O 1
ATOM 650 N N . THR A 1 83 ? -10.485 7.709 6.738 1.00 97.31 83 THR A N 1
ATOM 651 C CA . THR A 1 83 ? -9.655 8.841 7.182 1.00 97.31 83 THR A CA 1
ATOM 652 C C . THR A 1 83 ? -10.270 10.211 6.884 1.00 97.31 83 THR A C 1
ATOM 654 O O . THR A 1 83 ? -9.880 11.203 7.508 1.00 97.31 83 THR A O 1
ATOM 657 N N . ALA A 1 84 ? -11.244 10.287 5.973 1.00 96.31 84 ALA A N 1
ATOM 658 C CA . ALA A 1 84 ? -12.052 11.483 5.749 1.00 96.31 84 ALA A CA 1
ATOM 659 C C . ALA A 1 84 ? -13.031 11.757 6.905 1.00 96.31 84 ALA A C 1
ATOM 661 O O . ALA A 1 84 ? -13.321 12.918 7.190 1.00 96.31 84 ALA A O 1
ATOM 662 N N . THR A 1 85 ? -13.515 10.716 7.591 1.00 95.38 85 THR A N 1
ATOM 663 C CA . THR A 1 85 ? -14.443 10.844 8.730 1.00 95.38 85 THR A CA 1
ATOM 664 C C . THR A 1 85 ? -13.743 10.833 10.093 1.00 95.38 85 THR A C 1
ATOM 666 O O . THR A 1 85 ? -14.303 11.327 11.068 1.00 95.38 85 THR A O 1
ATOM 669 N N . HIS A 1 86 ? -12.498 10.351 10.165 1.00 93.69 86 HIS A N 1
ATOM 670 C CA . HIS A 1 86 ? -11.693 10.290 11.390 1.00 93.69 86 HIS A CA 1
ATOM 671 C C . HIS A 1 86 ? -10.656 11.422 11.441 1.00 93.69 86 HIS A C 1
ATOM 673 O O . HIS A 1 86 ? -9.465 11.230 11.188 1.00 93.69 86 HIS A O 1
ATOM 679 N N . THR A 1 87 ? -11.109 12.626 11.802 1.00 91.88 87 THR A N 1
ATOM 680 C CA . THR A 1 87 ? -10.303 13.866 11.790 1.00 91.88 87 THR A CA 1
ATOM 681 C C . THR A 1 87 ? -9.139 13.897 12.786 1.00 91.88 87 THR A C 1
ATOM 683 O O . THR A 1 87 ? -8.293 14.782 12.691 1.00 91.88 87 THR A O 1
ATOM 686 N N . GLY A 1 88 ? -9.065 12.942 13.720 1.00 95.50 88 GLY A N 1
ATOM 687 C CA . GLY A 1 88 ? -7.959 12.817 14.676 1.00 95.50 88 GLY A CA 1
ATOM 688 C C . GLY A 1 88 ? -6.650 12.283 14.080 1.00 95.50 88 GLY A C 1
ATOM 689 O O . GLY A 1 88 ? -5.628 12.315 14.759 1.00 95.50 88 GLY A O 1
ATOM 690 N N . LEU A 1 89 ? -6.662 11.796 12.833 1.00 97.31 89 LEU A N 1
ATOM 691 C CA . LEU A 1 89 ? -5.472 11.294 12.143 1.00 97.31 89 LEU A CA 1
ATOM 692 C C . LEU A 1 89 ? -4.776 12.410 11.358 1.00 97.31 89 LEU A C 1
ATOM 694 O O . LEU A 1 89 ? -5.400 13.090 10.539 1.00 97.31 89 LEU A O 1
ATOM 698 N N . ASN A 1 90 ? -3.467 12.561 11.556 1.00 96.56 90 ASN A N 1
ATOM 699 C CA . ASN A 1 90 ? -2.650 13.475 10.759 1.00 96.56 90 ASN A CA 1
ATOM 700 C C . ASN A 1 90 ? -2.311 12.877 9.377 1.00 96.56 90 ASN A C 1
ATOM 702 O O . ASN A 1 90 ? -2.484 11.683 9.140 1.00 96.56 90 ASN A O 1
ATOM 706 N N . ASN A 1 91 ? -1.807 13.699 8.452 1.00 95.88 91 ASN A N 1
ATOM 707 C CA . ASN A 1 91 ? -1.545 13.270 7.070 1.00 95.88 91 ASN A CA 1
ATOM 708 C C . ASN A 1 91 ? -0.542 12.111 6.962 1.00 95.88 91 ASN A C 1
ATOM 710 O O . ASN A 1 91 ? -0.733 11.229 6.128 1.00 95.88 91 ASN A O 1
ATOM 714 N N . ASN A 1 92 ? 0.473 12.071 7.828 1.00 97.38 92 ASN A N 1
ATOM 715 C CA . ASN A 1 92 ? 1.441 10.976 7.845 1.00 97.38 92 ASN A CA 1
ATOM 716 C C . ASN A 1 92 ? 0.771 9.666 8.268 1.00 97.38 92 ASN A C 1
ATOM 718 O O . ASN A 1 92 ? 0.964 8.640 7.626 1.00 97.38 92 ASN A O 1
ATOM 722 N N . GLN A 1 93 ? -0.070 9.705 9.303 1.00 98.12 93 GLN A N 1
ATOM 723 C CA . GLN A 1 93 ? -0.817 8.535 9.764 1.00 98.12 93 GLN A CA 1
ATOM 724 C C . GLN A 1 93 ? -1.786 8.025 8.691 1.00 98.12 93 GLN A C 1
ATOM 726 O O . GLN A 1 93 ? -1.898 6.818 8.497 1.00 98.12 93 GLN A O 1
ATOM 731 N N . LYS A 1 94 ? -2.453 8.928 7.960 1.00 98.25 94 LYS A N 1
ATOM 732 C CA . LYS A 1 94 ? -3.322 8.551 6.833 1.00 98.25 94 LYS A CA 1
ATOM 733 C C . LYS A 1 94 ? -2.537 7.808 5.756 1.00 98.25 94 LYS A C 1
ATOM 735 O O . LYS A 1 94 ? -2.927 6.708 5.380 1.00 98.25 94 LYS A O 1
ATOM 740 N N . TYR A 1 95 ? -1.402 8.363 5.331 1.00 98.44 95 TYR A N 1
ATOM 741 C CA . TYR A 1 95 ? -0.546 7.712 4.344 1.00 98.44 95 TYR A CA 1
ATOM 742 C C . TYR A 1 95 ? -0.012 6.360 4.840 1.00 98.44 95 TYR A C 1
ATOM 744 O O . TYR A 1 95 ? -0.038 5.391 4.092 1.00 98.44 95 TYR A O 1
ATOM 752 N N . LEU A 1 96 ? 0.423 6.252 6.101 1.00 98.62 96 LEU A N 1
ATOM 753 C CA . LEU A 1 96 ? 0.904 4.984 6.661 1.00 98.62 96 LEU A CA 1
ATOM 754 C C . LEU A 1 96 ? -0.182 3.896 6.637 1.00 98.62 96 LEU A C 1
ATOM 756 O O . LEU A 1 96 ? 0.119 2.761 6.280 1.00 98.62 96 LEU A O 1
ATOM 760 N N . LEU A 1 97 ? -1.440 4.229 6.954 1.00 98.81 97 LEU A N 1
ATOM 761 C CA . LEU A 1 97 ? -2.563 3.287 6.832 1.00 98.81 97 LEU A CA 1
ATOM 762 C C . LEU A 1 97 ? -2.768 2.833 5.382 1.00 98.81 97 LEU A C 1
ATOM 764 O O . LEU A 1 97 ? -2.974 1.646 5.127 1.00 98.81 97 LEU A O 1
ATOM 768 N N . GLU A 1 98 ? -2.703 3.768 4.434 1.00 98.75 98 GLU A N 1
ATOM 769 C CA . GLU A 1 98 ? -2.827 3.470 3.006 1.00 98.75 98 GLU A CA 1
ATOM 770 C C . GLU A 1 98 ? -1.671 2.584 2.509 1.00 98.75 98 GLU A C 1
ATOM 772 O O . GLU A 1 98 ? -1.895 1.572 1.848 1.00 98.75 98 GLU A O 1
ATOM 777 N N . GLN A 1 99 ? -0.432 2.902 2.876 1.00 98.75 99 GLN A N 1
ATOM 778 C CA . GLN A 1 99 ? 0.741 2.135 2.471 1.00 98.75 99 GLN A CA 1
ATOM 779 C C . GLN A 1 99 ? 0.754 0.730 3.095 1.00 98.75 99 GLN A C 1
ATOM 781 O O . GLN A 1 99 ? 1.024 -0.259 2.406 1.00 98.75 99 GLN A O 1
ATOM 786 N N . CYS A 1 100 ? 0.415 0.608 4.382 1.00 98.62 100 CYS A N 1
ATOM 787 C CA . CYS A 1 100 ? 0.296 -0.691 5.034 1.00 98.62 100 CYS A CA 1
ATOM 788 C C . CYS A 1 100 ? -0.788 -1.549 4.388 1.00 98.62 100 CYS A C 1
ATOM 790 O O . CYS A 1 100 ? -0.531 -2.726 4.138 1.00 98.62 100 CYS A O 1
ATOM 792 N N . VAL A 1 101 ? -1.966 -0.993 4.069 1.00 98.75 101 VAL A N 1
ATOM 793 C CA . VAL A 1 101 ? -3.030 -1.805 3.464 1.00 98.75 101 VAL A CA 1
ATOM 794 C C . VAL A 1 101 ? -2.609 -2.343 2.095 1.00 98.75 101 VAL A C 1
ATOM 796 O O . VAL A 1 101 ? -2.872 -3.509 1.812 1.00 98.75 101 VAL A O 1
ATOM 799 N N . VAL A 1 102 ? -1.881 -1.559 1.286 1.00 98.75 102 VAL A N 1
ATOM 800 C CA . VAL A 1 102 ? -1.327 -2.024 -0.000 1.00 98.75 102 VAL A CA 1
ATOM 801 C C . VAL A 1 102 ? -0.427 -3.240 0.208 1.00 98.75 102 VAL A C 1
ATOM 803 O O . VAL A 1 102 ? -0.647 -4.273 -0.424 1.00 98.75 102 VAL A O 1
ATOM 806 N N . TRP A 1 103 ? 0.542 -3.167 1.125 1.00 98.50 103 TRP A N 1
ATOM 807 C CA . TRP A 1 103 ? 1.431 -4.300 1.383 1.00 98.50 103 TRP A CA 1
ATOM 808 C C . TRP A 1 103 ? 0.715 -5.506 1.989 1.00 98.50 103 TRP A C 1
ATOM 810 O O . TRP A 1 103 ? 1.034 -6.624 1.599 1.00 98.50 103 TRP A O 1
ATOM 820 N N . GLN A 1 104 ? -0.264 -5.320 2.882 1.00 98.44 104 GLN A N 1
ATOM 821 C CA . GLN A 1 104 ? -1.052 -6.440 3.410 1.00 98.44 104 GLN A CA 1
ATOM 822 C C . GLN A 1 104 ? -1.804 -7.163 2.288 1.00 98.44 104 GLN A C 1
ATOM 824 O O . GLN A 1 104 ? -1.735 -8.387 2.192 1.00 98.44 104 GLN A O 1
ATOM 829 N N . ARG A 1 105 ? -2.491 -6.416 1.405 1.00 97.88 105 ARG A N 1
ATOM 830 C CA . ARG A 1 105 ? -3.232 -7.013 0.281 1.00 97.88 105 ARG A CA 1
ATOM 831 C C . ARG A 1 105 ? -2.291 -7.733 -0.682 1.00 97.88 105 ARG A C 1
ATOM 833 O O . ARG A 1 105 ? -2.562 -8.865 -1.066 1.00 97.88 105 ARG A O 1
ATOM 840 N N . LEU A 1 106 ? -1.178 -7.105 -1.058 1.00 97.06 106 LEU A N 1
ATOM 841 C CA . LEU A 1 106 ? -0.209 -7.719 -1.967 1.00 97.06 106 LEU A CA 1
ATOM 842 C C . LEU A 1 106 ? 0.469 -8.942 -1.344 1.00 97.06 106 LEU A C 1
ATOM 844 O O . LEU A 1 106 ? 0.618 -9.949 -2.030 1.00 97.06 106 LEU A O 1
ATOM 848 N N . SER A 1 107 ? 0.814 -8.893 -0.055 1.00 97.06 107 SER A N 1
ATOM 849 C CA . SER A 1 107 ? 1.397 -10.026 0.668 1.00 97.06 107 SER A CA 1
ATOM 850 C C . SER A 1 107 ? 0.473 -11.243 0.648 1.00 97.06 107 SER A C 1
ATOM 852 O O . SER A 1 107 ? 0.930 -12.326 0.283 1.00 97.06 107 SER A O 1
ATOM 854 N N . GLU A 1 108 ? -0.824 -11.059 0.927 1.00 95.94 108 GLU A N 1
ATOM 855 C CA . GLU A 1 108 ? -1.807 -12.151 0.896 1.00 95.94 108 GLU A CA 1
ATOM 856 C C . GLU A 1 108 ? -1.923 -12.776 -0.504 1.00 95.94 108 GLU A C 1
ATOM 858 O O . GLU A 1 108 ? -2.019 -13.994 -0.646 1.00 95.94 108 GLU A O 1
ATOM 863 N N . GLN A 1 109 ? -1.902 -11.947 -1.552 1.00 93.81 109 GLN A N 1
ATOM 864 C CA . GLN A 1 109 ? -2.084 -12.391 -2.939 1.00 93.81 109 GLN A CA 1
ATOM 865 C C . GLN A 1 109 ? -0.813 -12.992 -3.559 1.00 93.81 109 GLN A C 1
ATOM 867 O O . GLN A 1 109 ? -0.903 -13.790 -4.491 1.00 93.81 109 GLN A O 1
ATOM 872 N N . LEU A 1 110 ? 0.368 -12.578 -3.094 1.00 94.12 110 LEU A N 1
ATOM 873 C CA . LEU A 1 110 ? 1.672 -12.969 -3.647 1.00 94.12 110 LEU A CA 1
ATOM 874 C C . LEU A 1 110 ? 2.458 -13.910 -2.725 1.00 94.12 110 LEU A C 1
ATOM 876 O O . LEU A 1 110 ? 3.538 -14.372 -3.091 1.00 94.12 110 LEU A O 1
ATOM 880 N N . GLY A 1 111 ? 1.921 -14.216 -1.543 1.00 94.75 111 GLY A N 1
ATOM 881 C CA . GLY A 1 111 ? 2.491 -15.171 -0.601 1.00 94.75 111 GLY A CA 1
ATOM 882 C C . GLY A 1 111 ? 3.753 -14.685 0.110 1.00 94.75 111 GLY A C 1
ATOM 883 O O . GLY A 1 111 ? 4.577 -15.519 0.483 1.00 94.75 111 GLY A O 1
ATOM 884 N N . TRP A 1 112 ? 3.921 -13.374 0.327 1.00 94.81 112 TRP A N 1
ATOM 885 C CA . TRP A 1 112 ? 5.122 -12.813 0.976 1.00 94.81 112 TRP A CA 1
ATOM 886 C C . TRP A 1 112 ? 5.246 -13.140 2.469 1.00 94.81 112 TRP A C 1
ATOM 888 O O . TRP A 1 112 ? 6.299 -12.902 3.060 1.00 94.81 112 TRP A O 1
ATOM 898 N N . GLN A 1 113 ? 4.198 -13.714 3.067 1.00 96.06 113 GLN A N 1
ATOM 899 C CA . GLN A 1 113 ? 4.142 -14.120 4.472 1.00 96.06 113 GLN A CA 1
ATOM 900 C C . GLN A 1 113 ? 4.251 -12.960 5.470 1.00 96.06 113 GLN A C 1
ATOM 902 O O . GLN A 1 113 ? 4.611 -13.199 6.618 1.00 96.06 113 GLN A O 1
ATOM 907 N N . CYS A 1 114 ? 3.962 -11.722 5.067 1.00 95.69 114 CYS A N 1
ATOM 908 C CA . CYS A 1 114 ? 3.954 -10.555 5.950 1.00 95.69 114 CYS A CA 1
ATOM 909 C C . CYS A 1 114 ? 2.610 -9.817 5.910 1.00 95.69 114 CYS A C 1
ATOM 911 O O . CYS A 1 114 ? 2.547 -8.587 5.834 1.00 95.69 114 CYS A O 1
ATOM 913 N N . ASP A 1 115 ? 1.518 -10.579 5.976 1.00 96.06 115 ASP A N 1
ATOM 914 C CA . ASP A 1 115 ? 0.140 -10.093 5.814 1.00 96.06 115 ASP A CA 1
ATOM 915 C C . ASP A 1 115 ? -0.293 -9.174 6.969 1.00 96.06 115 ASP A C 1
ATOM 917 O O . ASP A 1 115 ? -1.332 -8.523 6.903 1.00 96.06 115 ASP A O 1
ATOM 921 N N . ASN A 1 116 ? 0.518 -9.115 8.028 1.00 95.50 116 ASN A N 1
ATOM 922 C CA . ASN A 1 116 ? 0.296 -8.329 9.236 1.00 95.50 116 ASN A CA 1
ATOM 923 C C . ASN A 1 116 ? 1.227 -7.108 9.336 1.00 95.50 116 ASN A C 1
ATOM 925 O O . ASN A 1 116 ? 1.363 -6.537 10.422 1.00 95.50 116 ASN A O 1
ATOM 929 N N . VAL A 1 117 ? 1.893 -6.713 8.240 1.00 97.69 117 VAL A N 1
ATOM 930 C CA . VAL A 1 117 ? 2.674 -5.466 8.195 1.00 97.69 117 VAL A CA 1
ATOM 931 C C . VAL A 1 117 ? 1.839 -4.286 8.689 1.00 97.69 117 VAL A C 1
ATOM 933 O O . VAL A 1 117 ? 0.662 -4.146 8.349 1.00 97.69 117 VAL A O 1
ATOM 936 N N . ARG A 1 118 ? 2.450 -3.427 9.503 1.00 98.25 118 ARG A N 1
ATOM 937 C CA . ARG A 1 118 ? 1.753 -2.335 10.185 1.00 98.25 118 ARG A CA 1
ATOM 938 C C . ARG A 1 118 ? 2.651 -1.127 10.396 1.00 98.25 118 ARG A C 1
ATOM 940 O O . ARG A 1 118 ? 3.874 -1.254 10.408 1.00 98.25 118 ARG A O 1
ATOM 947 N N . ALA A 1 119 ? 2.041 0.023 10.654 1.00 98.38 119 ALA A N 1
ATOM 948 C CA . ALA A 1 119 ? 2.750 1.127 11.281 1.00 98.38 119 ALA A CA 1
ATOM 949 C C . ALA A 1 119 ? 3.088 0.743 12.728 1.00 98.38 119 ALA A C 1
ATOM 951 O O . ALA A 1 119 ? 2.327 0.009 13.371 1.00 98.38 119 ALA A O 1
ATOM 952 N N . SER A 1 120 ? 4.204 1.236 13.263 1.00 97.69 120 SER A N 1
ATOM 953 C CA . SER A 1 120 ? 4.523 1.019 14.677 1.00 97.69 120 SER A CA 1
ATOM 954 C C . SER A 1 120 ? 3.409 1.575 15.568 1.00 97.69 120 SER A C 1
ATOM 956 O O . SER A 1 120 ? 2.780 2.587 15.250 1.00 97.69 120 SER A O 1
ATOM 958 N N . TYR A 1 121 ? 3.168 0.944 16.717 1.00 97.56 121 TYR A N 1
ATOM 959 C CA . TYR A 1 121 ? 2.092 1.362 17.621 1.00 97.56 121 TYR A CA 1
ATOM 960 C C . TYR A 1 121 ? 2.292 2.741 18.251 1.00 97.56 121 TYR A C 1
ATOM 962 O O . TYR A 1 121 ? 1.318 3.344 18.701 1.00 97.56 121 TYR A O 1
ATOM 970 N N . ASN A 1 122 ? 3.519 3.262 18.223 1.00 97.00 122 ASN A N 1
ATOM 971 C CA . ASN A 1 122 ? 3.805 4.647 18.591 1.00 97.00 122 ASN A CA 1
ATOM 972 C C . ASN A 1 122 ? 3.301 5.653 17.542 1.00 97.00 122 ASN A C 1
ATOM 974 O O . ASN A 1 122 ? 3.016 6.795 17.888 1.00 97.00 122 ASN A O 1
ATOM 978 N N . GLU A 1 123 ? 3.187 5.238 16.277 1.00 97.44 123 GLU A N 1
ATOM 979 C CA . GLU A 1 123 ? 2.670 6.071 15.185 1.00 97.44 123 GLU A CA 1
ATOM 980 C C . GLU A 1 123 ? 1.143 6.007 15.138 1.00 97.44 123 GLU A C 1
ATOM 982 O O . GLU A 1 123 ? 0.465 7.031 15.050 1.00 97.44 123 GLU A O 1
ATOM 987 N N . ILE A 1 124 ? 0.585 4.791 15.191 1.00 98.31 124 ILE A N 1
ATOM 988 C CA . ILE A 1 124 ? -0.856 4.543 15.107 1.00 98.31 124 ILE A CA 1
ATOM 989 C C . ILE A 1 124 ? -1.220 3.389 16.031 1.00 98.31 124 ILE A C 1
ATOM 991 O O . ILE A 1 124 ? -0.710 2.276 15.883 1.00 98.31 124 ILE A O 1
ATOM 995 N N . SER A 1 125 ? -2.160 3.633 16.947 1.00 98.25 125 SER A N 1
ATOM 996 C CA . SER A 1 125 ? -2.603 2.614 17.902 1.00 98.25 125 SER A CA 1
ATOM 997 C C . SER A 1 125 ? -3.068 1.328 17.211 1.00 98.25 125 SER A C 1
ATOM 999 O O . SER A 1 125 ? -3.669 1.356 16.132 1.00 98.25 125 SER A O 1
ATOM 1001 N N . GLN A 1 126 ? -2.852 0.196 17.881 1.00 98.00 126 GLN A N 1
ATOM 1002 C CA . GLN A 1 126 ? -3.312 -1.107 17.406 1.00 98.00 126 GLN A CA 1
ATOM 1003 C C . GLN A 1 126 ? -4.820 -1.127 17.118 1.00 98.00 126 GLN A C 1
ATOM 1005 O O . GLN A 1 126 ? -5.241 -1.721 16.132 1.00 98.00 126 GLN A O 1
ATOM 1010 N N . ALA A 1 127 ? -5.628 -0.469 17.956 1.00 98.31 127 ALA A N 1
ATOM 1011 C CA . ALA A 1 127 ? -7.081 -0.443 17.806 1.00 98.31 127 ALA A CA 1
ATOM 1012 C C . ALA A 1 127 ? -7.506 0.171 16.464 1.00 98.31 127 ALA A C 1
ATOM 1014 O O . ALA A 1 127 ? -8.261 -0.454 15.723 1.00 98.31 127 ALA A O 1
ATOM 1015 N N . VAL A 1 128 ? -6.947 1.336 16.119 1.00 98.50 128 VAL A N 1
ATOM 1016 C CA . VAL A 1 128 ? -7.227 2.014 14.843 1.00 98.50 128 VAL A CA 1
ATOM 1017 C C . VAL A 1 128 ? -6.777 1.160 13.662 1.00 98.50 128 VAL A C 1
ATOM 1019 O O . VAL A 1 128 ? -7.525 0.987 12.707 1.00 98.50 128 VAL A O 1
ATOM 1022 N N . GLN A 1 129 ? -5.570 0.592 13.722 1.00 98.62 129 GLN A N 1
ATOM 1023 C CA . GLN A 1 129 ? -5.060 -0.248 12.636 1.00 98.62 129 GLN A CA 1
ATOM 1024 C C . GLN A 1 129 ? -5.926 -1.498 12.422 1.00 98.62 129 GLN A C 1
ATOM 1026 O O . GLN A 1 129 ? -6.301 -1.801 11.290 1.00 98.62 129 GLN A O 1
ATOM 1031 N N . ASN A 1 130 ? -6.314 -2.184 13.501 1.00 98.38 130 ASN A N 1
ATOM 1032 C CA . ASN A 1 130 ? -7.192 -3.352 13.431 1.00 98.38 130 ASN A CA 1
ATOM 1033 C C . ASN A 1 130 ? -8.555 -3.008 12.815 1.00 98.38 130 ASN A C 1
ATOM 1035 O O . ASN A 1 130 ? -9.037 -3.747 11.958 1.00 98.38 130 ASN A O 1
ATOM 1039 N N . GLU A 1 131 ? -9.163 -1.895 13.232 1.00 98.25 131 GLU A N 1
ATOM 1040 C CA . GLU A 1 131 ? -10.436 -1.417 12.686 1.00 98.25 131 GLU A CA 1
ATOM 1041 C C . GLU A 1 131 ? -10.329 -1.124 11.185 1.00 98.25 131 GLU A C 1
ATOM 1043 O O . GLU A 1 131 ? -11.135 -1.617 10.390 1.00 98.25 131 GLU A O 1
ATOM 1048 N N . VAL A 1 132 ? -9.298 -0.377 10.781 1.00 98.69 132 VAL A N 1
ATOM 1049 C CA . VAL A 1 132 ? -9.088 0.022 9.387 1.00 98.69 132 VAL A CA 1
ATOM 1050 C C . VAL A 1 132 ? -8.862 -1.192 8.489 1.00 98.69 132 VAL A C 1
ATOM 1052 O O . VAL A 1 132 ? -9.529 -1.328 7.464 1.00 98.69 132 VAL A O 1
ATOM 1055 N N . TYR A 1 133 ? -7.959 -2.100 8.858 1.00 98.50 133 TYR A N 1
ATOM 1056 C CA . TYR A 1 133 ? -7.610 -3.227 7.990 1.00 98.50 133 TYR A CA 1
ATOM 1057 C C . TYR A 1 133 ? -8.714 -4.290 7.938 1.00 98.50 133 TYR A C 1
ATOM 1059 O O . TYR A 1 133 ? -8.983 -4.845 6.869 1.00 98.50 133 TYR A O 1
ATOM 1067 N N . ALA A 1 134 ? -9.419 -4.540 9.048 1.00 98.44 134 ALA A N 1
ATOM 1068 C CA . ALA A 1 134 ? -10.601 -5.402 9.032 1.00 98.44 134 ALA A CA 1
ATOM 1069 C C . ALA A 1 134 ? -11.727 -4.792 8.180 1.00 98.44 134 ALA A C 1
ATOM 1071 O O . ALA A 1 134 ? -12.354 -5.493 7.378 1.00 98.44 134 ALA A O 1
ATOM 1072 N N . GLY A 1 135 ? -11.944 -3.481 8.307 1.00 98.62 135 GLY A N 1
ATOM 1073 C CA . GLY A 1 135 ? -12.912 -2.737 7.512 1.00 98.62 135 GLY A CA 1
ATOM 1074 C C . GLY A 1 135 ? -12.595 -2.748 6.017 1.00 98.62 135 GLY A C 1
ATOM 1075 O O . GLY A 1 135 ? -13.491 -3.007 5.216 1.00 98.62 135 GLY A O 1
ATOM 1076 N N . ALA A 1 136 ? -11.325 -2.590 5.635 1.00 98.62 136 ALA A N 1
ATOM 1077 C CA . ALA A 1 136 ? -10.883 -2.668 4.243 1.00 98.62 136 ALA A CA 1
ATOM 1078 C C . ALA A 1 136 ? -11.202 -4.040 3.630 1.00 98.62 136 ALA A C 1
ATOM 1080 O O . ALA A 1 136 ? -11.847 -4.117 2.583 1.00 98.62 136 ALA A O 1
ATOM 1081 N N . LYS A 1 137 ? -10.860 -5.135 4.328 1.00 98.00 137 LYS A N 1
ATOM 1082 C CA . LYS A 1 137 ? -11.187 -6.509 3.899 1.00 98.00 137 LYS A CA 1
ATOM 1083 C C . LYS A 1 137 ? -12.695 -6.710 3.717 1.00 98.00 137 LYS A C 1
ATOM 1085 O O . LYS A 1 137 ? -13.142 -7.286 2.721 1.00 98.00 137 LYS A O 1
ATOM 1090 N N . ALA A 1 138 ? -13.498 -6.219 4.662 1.00 98.44 138 ALA A N 1
ATOM 1091 C CA . ALA A 1 138 ? -14.955 -6.293 4.579 1.00 98.44 138 ALA A CA 1
ATOM 1092 C C . ALA A 1 138 ? -15.510 -5.466 3.406 1.00 98.44 138 ALA A C 1
ATOM 1094 O O . ALA A 1 138 ? -16.392 -5.934 2.679 1.00 98.44 138 ALA A O 1
ATOM 1095 N N . PHE A 1 139 ? -14.967 -4.268 3.184 1.00 98.31 139 PHE A N 1
ATOM 1096 C CA . PHE A 1 139 ? -15.364 -3.375 2.103 1.00 98.31 139 PHE A CA 1
ATOM 1097 C C . PHE A 1 139 ? -15.069 -3.975 0.728 1.00 98.31 139 PHE A C 1
ATOM 1099 O O . PHE A 1 139 ? -15.958 -3.973 -0.124 1.00 98.31 139 PHE A O 1
ATOM 1106 N N . VAL A 1 140 ? -13.882 -4.557 0.519 1.00 97.62 140 VAL A N 1
ATOM 1107 C CA . VAL A 1 140 ? -13.535 -5.278 -0.719 1.00 97.62 140 VAL A CA 1
ATOM 1108 C C . VAL A 1 140 ? -14.572 -6.368 -1.004 1.00 97.62 140 VAL A C 1
ATOM 1110 O O . VAL A 1 140 ? -15.161 -6.411 -2.087 1.00 97.62 140 VAL A O 1
ATOM 1113 N N . LYS A 1 141 ? -14.866 -7.216 -0.007 1.00 96.38 141 LYS A N 1
ATOM 1114 C CA . LYS A 1 141 ? -15.832 -8.318 -0.140 1.00 96.38 141 LYS A CA 1
ATOM 1115 C C . LYS A 1 141 ? -17.238 -7.825 -0.494 1.00 96.38 141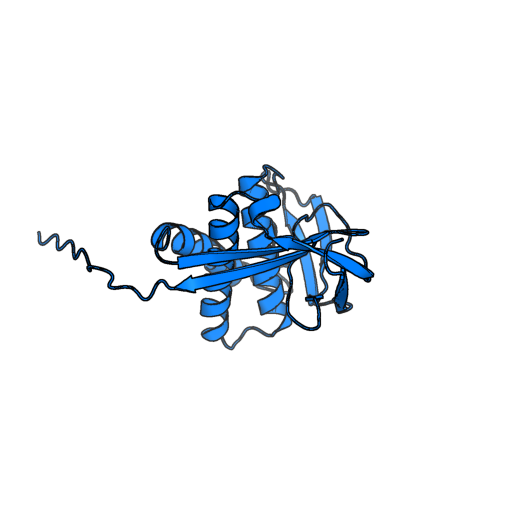 LYS A C 1
ATOM 1117 O O . LYS A 1 141 ? -17.900 -8.429 -1.335 1.00 96.38 141 LYS A O 1
ATOM 1122 N N . ALA A 1 142 ? -17.694 -6.742 0.131 1.00 96.62 142 ALA A N 1
ATOM 1123 C CA . ALA A 1 142 ? -19.028 -6.181 -0.091 1.00 96.62 142 ALA A CA 1
ATOM 1124 C C . ALA A 1 142 ? -19.166 -5.427 -1.426 1.00 96.62 142 ALA A C 1
ATOM 1126 O O . ALA A 1 142 ? -20.284 -5.225 -1.907 1.00 96.62 142 ALA A O 1
ATOM 1127 N N . ASN A 1 143 ? -18.050 -4.993 -2.018 1.00 95.19 143 ASN A N 1
ATOM 1128 C CA . ASN A 1 143 ? -18.048 -4.114 -3.186 1.00 95.19 143 ASN A CA 1
ATOM 1129 C C . ASN A 1 143 ? -17.462 -4.732 -4.458 1.00 95.19 143 ASN A C 1
ATOM 1131 O O . ASN A 1 143 ? -17.332 -4.034 -5.468 1.00 95.19 143 ASN A O 1
ATOM 1135 N N . LYS A 1 144 ? -17.194 -6.044 -4.462 1.00 86.81 144 LYS A N 1
ATOM 1136 C CA . LYS A 1 144 ? -16.780 -6.762 -5.673 1.00 86.81 144 LYS A CA 1
ATOM 1137 C C . LYS A 1 144 ? -17.798 -6.537 -6.804 1.00 86.81 144 LYS A C 1
ATOM 1139 O O . LYS A 1 144 ? -18.991 -6.783 -6.643 1.00 86.81 144 LYS A O 1
ATOM 1144 N N . GLY A 1 145 ? -17.324 -6.021 -7.939 1.00 88.31 145 GLY A N 1
ATOM 1145 C CA . GLY A 1 145 ? -18.145 -5.704 -9.117 1.00 88.31 145 GLY A CA 1
ATOM 1146 C C . GLY A 1 145 ? -18.930 -4.384 -9.059 1.00 88.31 145 GLY A C 1
ATOM 1147 O O . GLY A 1 145 ? -19.573 -4.023 -10.043 1.00 88.31 145 GLY A O 1
ATOM 1148 N N . ARG A 1 146 ? -18.883 -3.633 -7.948 1.00 93.50 146 ARG A N 1
ATOM 1149 C CA . ARG A 1 146 ? -19.563 -2.325 -7.822 1.00 93.50 146 ARG A CA 1
ATOM 1150 C C . ARG A 1 146 ? -18.707 -1.146 -8.288 1.00 93.50 146 ARG A C 1
ATOM 1152 O O . ARG A 1 146 ? -19.244 -0.061 -8.491 1.00 93.50 146 ARG A O 1
ATOM 1159 N N . TYR A 1 147 ? -17.407 -1.358 -8.455 1.00 95.31 147 TYR A N 1
ATOM 1160 C CA . TYR A 1 147 ? -16.442 -0.334 -8.839 1.00 95.31 147 TYR A CA 1
ATOM 1161 C C . TYR A 1 147 ? -15.674 -0.766 -10.084 1.00 95.31 147 TYR A C 1
ATOM 1163 O O . TYR A 1 147 ? -15.310 -1.934 -10.226 1.00 95.31 147 TYR A O 1
ATOM 1171 N N . GLU A 1 148 ? -15.388 0.194 -10.951 1.00 96.50 148 GLU A N 1
ATOM 1172 C CA . GLU A 1 148 ? -14.323 0.105 -11.939 1.00 96.50 148 GLU A CA 1
ATOM 1173 C C . GLU A 1 148 ? -12.994 0.387 -11.227 1.00 96.50 148 GLU A C 1
ATOM 1175 O O . GLU A 1 148 ? -12.776 1.483 -10.706 1.00 96.50 148 GLU A O 1
ATOM 1180 N N . CYS A 1 149 ? -12.123 -0.620 -11.154 1.00 97.75 149 CYS A N 1
ATOM 1181 C CA . CYS A 1 149 ? -10.831 -0.518 -10.479 1.00 97.75 149 CYS A CA 1
ATOM 1182 C C . CYS A 1 149 ? -9.701 -0.494 -11.505 1.00 97.75 149 CYS A C 1
ATOM 1184 O O . CYS A 1 149 ? -9.732 -1.239 -12.484 1.00 97.75 149 CYS A O 1
ATOM 1186 N N . GLY A 1 150 ? -8.691 0.330 -11.256 1.00 97.88 150 GLY A N 1
ATOM 1187 C CA . GLY A 1 150 ? -7.526 0.440 -12.119 1.00 97.88 150 GLY A CA 1
ATOM 1188 C C . GLY A 1 150 ? -6.298 0.920 -11.363 1.00 97.88 150 GLY A C 1
ATOM 1189 O O . GLY A 1 150 ? -6.342 1.203 -10.163 1.00 97.88 150 GLY A O 1
ATOM 1190 N N . GLY A 1 151 ? -5.186 0.983 -12.079 1.00 98.06 151 GLY A N 1
ATOM 1191 C CA . GLY A 1 151 ? -3.937 1.470 -11.530 1.00 98.06 151 GLY A CA 1
ATOM 1192 C C . GLY A 1 151 ? -2.864 1.657 -12.591 1.00 98.06 151 GLY A C 1
ATOM 1193 O O . GLY A 1 151 ? -2.966 1.123 -13.698 1.00 98.06 151 GLY A O 1
ATOM 1194 N N . TYR A 1 152 ? -1.807 2.362 -12.212 1.00 98.25 152 TYR A N 1
ATOM 1195 C CA . TYR A 1 152 ? -0.541 2.422 -12.930 1.00 98.25 152 TYR A CA 1
ATOM 1196 C C . TYR A 1 152 ? 0.573 1.855 -12.056 1.00 98.25 152 TYR A C 1
ATOM 1198 O O . TYR A 1 152 ? 0.574 2.075 -10.847 1.00 98.25 152 TYR A O 1
ATOM 1206 N N . ILE A 1 153 ? 1.534 1.173 -12.679 1.00 98.00 153 ILE A N 1
ATOM 1207 C CA . ILE A 1 153 ? 2.775 0.719 -12.045 1.00 98.00 153 ILE A CA 1
ATOM 1208 C C . ILE A 1 153 ? 3.953 1.443 -12.687 1.00 98.00 153 ILE A C 1
ATOM 1210 O O . ILE A 1 153 ? 4.041 1.551 -13.914 1.00 98.00 153 ILE A O 1
ATOM 1214 N N . TYR A 1 154 ? 4.858 1.922 -11.841 1.00 97.94 154 TYR A N 1
ATOM 1215 C CA . TYR A 1 154 ? 6.047 2.674 -12.205 1.00 97.94 154 TYR A CA 1
ATOM 1216 C C . TYR A 1 154 ? 7.279 1.840 -11.885 1.00 97.94 154 TYR A C 1
ATOM 1218 O O . TYR A 1 154 ? 7.595 1.620 -10.715 1.00 97.94 154 TYR A O 1
ATOM 1226 N N . THR A 1 155 ? 7.975 1.403 -12.934 1.00 96.75 155 THR A N 1
ATOM 1227 C CA . THR A 1 155 ? 9.128 0.504 -12.825 1.00 96.75 155 THR A CA 1
ATOM 1228 C C . THR A 1 155 ? 10.427 1.194 -13.203 1.00 96.75 155 THR A C 1
ATOM 1230 O O . THR A 1 155 ? 10.506 1.897 -14.215 1.00 96.75 155 THR A O 1
ATOM 1233 N N . GLY A 1 156 ? 11.466 0.989 -12.400 1.00 95.12 156 GLY A N 1
ATOM 1234 C CA . GLY A 1 156 ? 12.790 1.561 -12.629 1.00 95.12 156 GLY A CA 1
ATOM 1235 C C . GLY A 1 156 ? 13.788 1.097 -11.578 1.00 95.12 156 GLY A C 1
ATOM 1236 O O . GLY A 1 156 ? 13.663 0.001 -11.048 1.00 95.12 156 GLY A O 1
ATOM 1237 N N . GLU A 1 157 ? 14.782 1.923 -11.266 1.00 95.94 157 GLU A N 1
ATOM 1238 C CA . GLU A 1 157 ? 15.765 1.577 -10.238 1.00 95.94 157 GLU A CA 1
ATOM 1239 C C . GLU A 1 157 ? 15.136 1.562 -8.831 1.00 95.94 157 GLU A C 1
ATOM 1241 O O . GLU A 1 157 ? 14.373 2.462 -8.472 1.00 95.94 157 GLU A O 1
ATOM 1246 N N . GLY A 1 158 ? 15.477 0.557 -8.021 1.00 95.31 158 GLY A N 1
ATOM 1247 C CA . GLY A 1 158 ? 14.911 0.371 -6.682 1.00 95.31 158 GLY A CA 1
ATOM 1248 C C . GLY A 1 158 ? 13.468 -0.137 -6.713 1.00 95.31 158 GLY A C 1
ATOM 1249 O O . GLY A 1 158 ? 13.034 -0.738 -7.688 1.00 95.31 158 GLY A O 1
ATOM 1250 N N . GLN A 1 159 ? 12.732 0.096 -5.628 1.00 94.62 159 GLN A N 1
ATOM 1251 C CA . GLN A 1 159 ? 11.358 -0.380 -5.469 1.00 94.62 159 GLN A CA 1
ATOM 1252 C C . GLN A 1 159 ? 10.406 0.248 -6.492 1.00 94.62 159 GLN A C 1
ATOM 1254 O O . GLN A 1 159 ? 10.436 1.459 -6.738 1.00 94.62 159 GLN A O 1
ATOM 1259 N N . ASP A 1 160 ? 9.539 -0.585 -7.059 1.00 96.94 160 ASP A N 1
ATOM 1260 C CA . ASP A 1 160 ? 8.430 -0.147 -7.896 1.00 96.94 160 ASP A CA 1
ATOM 1261 C C . ASP A 1 160 ? 7.317 0.459 -7.037 1.00 96.94 160 ASP A C 1
ATOM 1263 O O . ASP A 1 160 ? 7.067 0.031 -5.907 1.00 96.94 160 ASP A O 1
ATOM 1267 N N . ILE A 1 161 ? 6.619 1.445 -7.595 1.00 98.19 161 ILE A N 1
ATOM 1268 C CA . ILE A 1 161 ? 5.487 2.097 -6.933 1.00 98.19 161 ILE A CA 1
ATOM 1269 C C . ILE A 1 161 ? 4.251 2.066 -7.825 1.00 98.19 161 ILE A C 1
ATOM 1271 O O . ILE A 1 161 ? 4.350 1.942 -9.048 1.00 98.19 161 ILE A O 1
ATOM 1275 N N . GLY A 1 162 ? 3.078 2.175 -7.214 1.00 98.25 162 GLY A N 1
ATOM 1276 C CA . GLY A 1 162 ? 1.794 2.118 -7.889 1.00 98.25 162 GLY A CA 1
ATOM 1277 C C . GLY A 1 162 ? 0.854 3.241 -7.476 1.00 98.25 162 GLY A C 1
ATOM 1278 O O . GLY A 1 162 ? 0.844 3.681 -6.329 1.00 98.25 162 GLY A O 1
ATOM 1279 N N . GLN A 1 163 ? 0.034 3.678 -8.422 1.00 98.69 163 GLN A N 1
ATOM 1280 C CA . GLN A 1 163 ? -1.138 4.511 -8.166 1.00 98.69 163 GLN A CA 1
ATOM 1281 C C . GLN A 1 163 ? -2.373 3.684 -8.491 1.00 98.69 163 GLN A C 1
ATOM 1283 O O . GLN A 1 163 ? -2.428 3.080 -9.557 1.00 98.69 163 GLN A O 1
ATOM 1288 N N . PHE A 1 164 ? -3.359 3.657 -7.597 1.00 98.56 164 PHE A N 1
ATOM 1289 C CA . PHE A 1 164 ? -4.562 2.838 -7.748 1.00 98.56 164 PHE A CA 1
ATOM 1290 C C . PHE A 1 164 ? -5.814 3.677 -7.521 1.00 98.56 164 PHE A C 1
ATOM 1292 O O . PHE A 1 164 ? -5.818 4.602 -6.704 1.00 98.56 164 PHE A O 1
ATOM 1299 N N . TRP A 1 165 ? -6.889 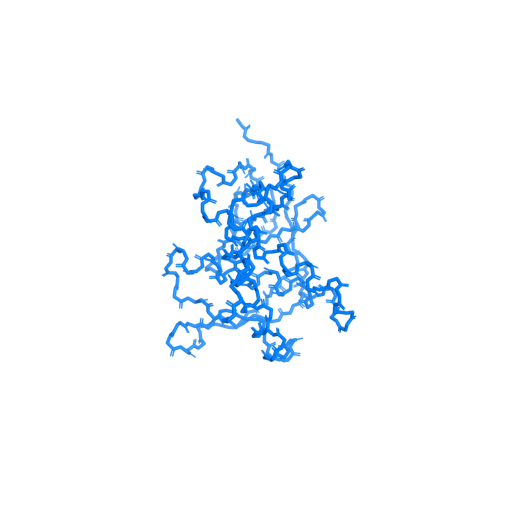3.333 -8.223 1.00 98.12 165 TRP A N 1
ATOM 1300 C CA . TRP A 1 165 ? -8.178 4.001 -8.101 1.00 98.12 165 TRP A CA 1
ATOM 1301 C C . TRP A 1 165 ? -9.331 3.004 -8.162 1.00 98.12 165 TRP A C 1
ATOM 1303 O O . TRP A 1 165 ? -9.275 2.002 -8.877 1.00 98.12 165 TRP A O 1
ATOM 1313 N N . ALA A 1 166 ? -10.406 3.324 -7.445 1.00 97.44 166 ALA A N 1
ATOM 1314 C CA . ALA A 1 166 ? -11.690 2.653 -7.546 1.00 97.44 166 ALA A CA 1
ATOM 1315 C C . ALA A 1 166 ? -12.764 3.706 -7.832 1.00 97.44 166 ALA A C 1
ATOM 1317 O O . ALA A 1 166 ? -12.991 4.618 -7.042 1.00 97.44 166 ALA A O 1
ATOM 1318 N N . LYS A 1 167 ? -13.441 3.587 -8.971 1.00 95.75 167 LYS A N 1
ATOM 1319 C CA . LYS A 1 167 ? -14.520 4.487 -9.374 1.00 95.75 167 LYS A CA 1
ATOM 1320 C C . LYS A 1 167 ? -15.848 3.758 -9.251 1.00 95.75 167 LYS A C 1
ATOM 1322 O O . LYS A 1 167 ? -16.046 2.722 -9.878 1.00 95.75 167 LYS A O 1
ATOM 1327 N N . LEU A 1 168 ? -16.761 4.283 -8.437 1.00 92.94 168 LEU A N 1
ATOM 1328 C CA . LEU A 1 168 ? -18.075 3.668 -8.258 1.00 92.94 168 LEU A CA 1
ATOM 1329 C C . LEU A 1 168 ? -18.827 3.632 -9.597 1.00 92.94 168 LEU A C 1
ATOM 1331 O O . LEU A 1 168 ? -19.003 4.663 -10.251 1.00 92.94 168 LEU A O 1
ATOM 1335 N N . ASN A 1 169 ? -19.315 2.452 -9.981 1.00 87.38 169 ASN A N 1
ATOM 1336 C CA . ASN A 1 169 ? -20.149 2.295 -11.165 1.00 87.38 169 ASN A CA 1
ATOM 1337 C C . ASN A 1 169 ? -21.529 2.902 -10.876 1.00 87.38 169 ASN A C 1
ATOM 1339 O O . ASN A 1 169 ? -22.384 2.268 -10.262 1.00 87.38 169 ASN A O 1
ATOM 1343 N N . VAL A 1 170 ? -21.766 4.136 -11.324 1.00 69.06 170 VAL A N 1
ATOM 1344 C CA . VAL A 1 170 ? -23.049 4.849 -11.139 1.00 69.06 170 VAL A CA 1
ATOM 1345 C C . VAL A 1 170 ? -24.171 4.378 -12.087 1.00 69.06 170 VAL A C 1
ATOM 1347 O O . VAL A 1 170 ? -25.225 5.002 -12.169 1.00 69.06 170 VAL A O 1
ATOM 1350 N N . GLY A 1 171 ? -23.989 3.257 -12.792 1.00 55.78 171 GLY A N 1
ATOM 1351 C CA . GLY A 1 171 ? -25.011 2.664 -13.659 1.00 55.78 171 GLY A CA 1
ATOM 1352 C C . GLY A 1 171 ? -26.028 1.828 -12.875 1.00 55.78 171 GLY A C 1
ATOM 1353 O O . GLY A 1 171 ? -25.696 0.735 -12.433 1.00 55.78 171 GLY A O 1
ATOM 1354 N N . ASN A 1 172 ? -27.256 2.344 -12.712 1.00 48.19 172 ASN A N 1
ATOM 1355 C CA . ASN A 1 172 ? -28.489 1.664 -12.264 1.00 48.19 172 ASN A CA 1
ATOM 1356 C C . ASN A 1 172 ? -28.300 0.333 -11.507 1.00 48.19 172 ASN A C 1
ATOM 1358 O O . ASN A 1 172 ? -28.661 -0.742 -11.997 1.00 48.19 172 ASN A O 1
ATOM 1362 N N . ALA A 1 173 ? -27.800 0.395 -10.273 1.00 47.50 173 ALA A N 1
ATOM 1363 C CA . ALA A 1 173 ? -27.858 -0.751 -9.378 1.00 47.50 173 ALA A CA 1
ATOM 1364 C C . ALA A 1 173 ? -29.332 -1.070 -9.065 1.00 47.50 173 ALA A C 1
ATOM 1366 O O . ALA A 1 173 ? -29.985 -0.382 -8.280 1.00 47.50 173 ALA A O 1
ATOM 1367 N N . LYS A 1 174 ? -29.864 -2.141 -9.669 1.00 50.75 174 LYS A N 1
ATOM 1368 C CA . LYS A 1 174 ? -31.072 -2.814 -9.180 1.00 50.75 174 LYS A CA 1
ATOM 1369 C C . LYS A 1 174 ? -30.774 -3.276 -7.754 1.00 50.75 174 LYS A C 1
ATOM 1371 O O . LYS A 1 174 ? -30.061 -4.255 -7.545 1.00 50.75 174 LYS A O 1
ATOM 1376 N N . VAL A 1 175 ? -31.308 -2.555 -6.774 1.00 52.38 175 VAL A N 1
ATOM 1377 C CA . VAL A 1 175 ? -31.276 -2.952 -5.367 1.00 52.38 175 VAL A CA 1
ATOM 1378 C C . VAL A 1 175 ? -32.004 -4.294 -5.250 1.00 52.38 175 VAL A C 1
ATOM 1380 O O . VAL A 1 175 ? -33.232 -4.345 -5.296 1.00 52.38 175 VAL A O 1
ATOM 1383 N N . LYS A 1 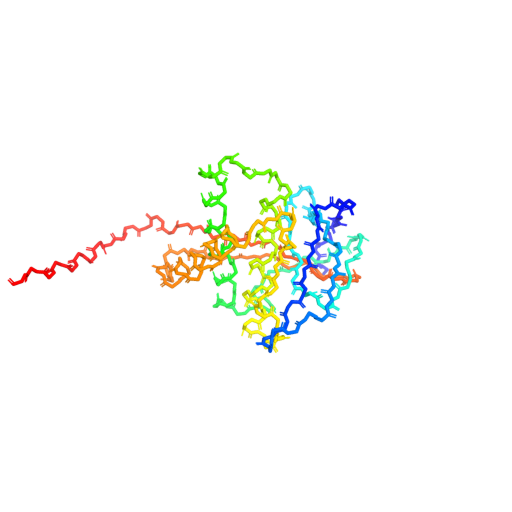176 ? -31.273 -5.406 -5.109 1.00 43.78 176 LYS A N 1
ATOM 1384 C CA . LYS A 1 176 ? -31.864 -6.654 -4.613 1.00 43.78 176 LYS A CA 1
ATOM 1385 C C . LYS A 1 176 ? -32.029 -6.504 -3.106 1.00 43.78 176 LYS A C 1
ATOM 1387 O O . LYS A 1 176 ? -31.136 -6.827 -2.332 1.00 43.78 176 LYS A O 1
ATOM 1392 N N . LYS A 1 177 ? -33.175 -5.964 -2.699 1.00 44.81 177 LYS A N 1
ATOM 1393 C CA . LYS A 1 177 ? -33.607 -5.971 -1.304 1.00 44.81 177 LYS A CA 1
ATOM 1394 C C . LYS A 1 177 ? -34.044 -7.402 -0.979 1.00 44.81 177 LYS A C 1
ATOM 1396 O O . LYS A 1 177 ? -35.093 -7.836 -1.439 1.00 44.81 177 LYS A O 1
ATOM 1401 N N . THR A 1 178 ? -33.241 -8.158 -0.239 1.00 49.88 178 THR A N 1
ATOM 1402 C CA . THR A 1 178 ? -33.718 -9.374 0.431 1.00 49.88 178 THR A CA 1
ATOM 1403 C C . THR A 1 178 ? -34.277 -8.957 1.782 1.00 49.88 178 THR A C 1
ATOM 1405 O O . THR A 1 178 ? -33.519 -8.677 2.706 1.00 49.88 178 THR A O 1
ATOM 1408 N N . SER A 1 179 ? -35.600 -8.850 1.890 1.00 51.69 179 SER A N 1
ATOM 1409 C CA . SER A 1 179 ? -36.266 -8.809 3.189 1.00 51.69 179 SER A CA 1
ATOM 1410 C C . SER A 1 179 ? -36.552 -10.242 3.620 1.00 51.69 179 SER A C 1
ATOM 1412 O O . SER A 1 179 ? -37.430 -10.886 3.048 1.00 51.69 179 SER A O 1
ATOM 1414 N N . SER A 1 180 ? -35.823 -10.728 4.617 1.00 48.44 180 SER A N 1
ATOM 1415 C CA . SER A 1 180 ? -36.285 -11.836 5.447 1.00 48.44 180 SER A CA 1
ATOM 1416 C C . SER A 1 180 ? -37.039 -11.201 6.610 1.00 48.44 180 SER A C 1
ATOM 1418 O O . SER A 1 180 ? -36.422 -10.500 7.408 1.00 48.44 180 SER A O 1
ATOM 1420 N N . ASN A 1 181 ? -38.356 -11.382 6.669 1.00 40.16 181 ASN A N 1
ATOM 1421 C CA . ASN A 1 181 ? -39.107 -11.157 7.902 1.00 40.16 181 ASN A CA 1
ATOM 1422 C C . ASN A 1 181 ? -39.399 -12.528 8.539 1.00 40.16 181 ASN A C 1
ATOM 1424 O O . ASN A 1 181 ? -39.537 -13.490 7.779 1.00 40.16 181 ASN A O 1
ATOM 1428 N N . PRO A 1 182 ? -39.410 -12.611 9.883 1.00 54.22 182 PRO A N 1
ATOM 1429 C CA . PRO A 1 182 ? -39.497 -13.861 10.641 1.00 54.22 182 PRO A CA 1
ATOM 1430 C C . PRO A 1 182 ? -40.811 -14.620 10.437 1.00 54.22 182 PRO A C 1
ATOM 1432 O O . PRO A 1 182 ? -41.830 -13.972 10.105 1.00 54.22 182 PRO A O 1
#

Organism: NCBI:txid1982626

pLDDT: mean 92.74, std 12.73, range [40.16, 98.81]

Secondary structure (DSSP, 8-state):
-PPEEEEEE-S-SEEEEEE-TTS-EEEEEEE--EEETTEE-EES-TTS----EEEEEEEGGGTS-HHHHHHHHHHHHHHHHHHHH-TTS-HHHHHHHHHHHHHHHHHHHHT-S-TT-EE-TTTS-HHHHHHHHHHHHHHHHHHTTTEEEEEEEEESSSS-EEEEEEEE--S-----------